Protein AF-A0A836C0P6-F1 (afdb_monomer)

Nearest PDB structures (foldseek):
  1z2v-assembly2_B  TM=7.573E-01  e=1.087E-04  Homo sapiens
  1z4s-assembly1_A  TM=7.573E-01  e=1.344E-04  Homo sapiens
  3zx7-assembly1_A  TM=6.986E-01  e=6.629E-04  Eisenia fetida
  5ec5-assembly2_L  TM=7.002E-01  e=9.619E-04  Eisenia fetida
  5ec5-assembly1_B  TM=6.503E-01  e=1.128E-03  Eisenia fetida

Radius of gyration: 16.25 Å; Cα contacts (8 Å, |Δi|>4): 347; chains: 1; bounding box: 52×32×38 Å

Secondary structure (DSSP, 8-state):
---EEEEETTSPEEEEESS--PPP---TT--------SSEEEEETT--TTS-EEEEEEEEE-TTS-EEEEEEEEETTSPEEEE-TTS-EEEESS--STT-BEEEEEES--TTTS-EEEEEE-TTS-EEEE-TTS-EEEESS--GGG-EEEEES-----

InterPro domains:
  IPR008999 Actin-crosslinking [SSF50405] (47-148)

Mean predicted aligned error: 9.13 Å

Solvent-accessible surface area (backbone atoms only — not comparable to full-atom values): 9026 Å² total; per-residue (Å²): 117,71,45,31,42,42,30,35,74,86,69,24,26,53,34,73,33,67,57,83,80,63,77,80,77,87,59,97,75,85,77,86,86,78,82,84,59,69,36,34,62,40,49,35,80,82,62,57,61,80,53,32,29,38,67,48,79,42,87,44,65,48,100,84,67,46,82,41,68,32,34,29,46,25,36,80,87,67,26,23,44,25,57,44,96,87,35,45,58,39,57,33,80,66,83,58,66,47,20,32,23,40,77,41,78,76,48,72,62,44,94,87,68,82,22,37,33,29,32,46,29,44,72,83,70,26,24,50,23,50,43,99,84,40,47,55,32,57,30,83,60,87,46,70,48,22,33,24,38,42,32,70,65,58,75,70,76,130

Organism: NCBI:txid47281

Structure (mmCIF, N/CA/C/O backbone):
data_AF-A0A836C0P6-F1
#
_entry.id   AF-A0A836C0P6-F1
#
loop_
_atom_site.group_PDB
_atom_site.id
_atom_site.type_symbol
_atom_site.label_atom_id
_atom_site.label_alt_id
_atom_site.label_comp_id
_atom_site.label_asym_id
_atom_site.label_entity_id
_atom_site.label_seq_id
_atom_site.pdbx_PDB_ins_code
_atom_site.Cartn_x
_atom_site.Cartn_y
_atom_site.Cartn_z
_atom_site.occupancy
_atom_site.B_iso_or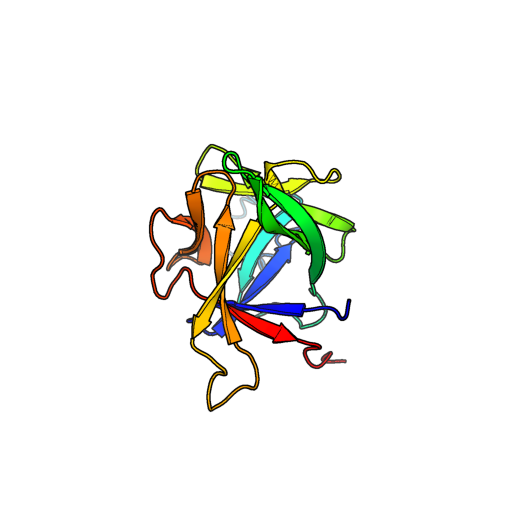_equiv
_atom_site.auth_seq_id
_atom_site.auth_comp_id
_atom_site.auth_asym_id
_atom_site.auth_atom_id
_atom_site.pdbx_PDB_model_num
ATOM 1 N N . MET A 1 1 ? -3.123 -16.160 1.733 1.00 64.25 1 MET A N 1
ATOM 2 C CA . MET A 1 1 ? -3.687 -15.526 0.525 1.00 64.25 1 MET A CA 1
ATOM 3 C C . MET A 1 1 ? -2.732 -15.722 -0.633 1.00 64.25 1 MET A C 1
ATOM 5 O O . MET A 1 1 ? -1.543 -15.877 -0.353 1.00 64.25 1 MET A O 1
ATOM 9 N N . PRO A 1 2 ? -3.222 -15.769 -1.884 1.00 78.69 2 PRO A N 1
ATOM 10 C CA . PRO A 1 2 ? -2.342 -15.733 -3.043 1.00 78.69 2 PRO A CA 1
ATOM 11 C C . PRO A 1 2 ? -1.513 -14.438 -3.030 1.00 78.69 2 PRO A C 1
ATOM 13 O O . PRO A 1 2 ? -1.942 -13.435 -2.449 1.00 78.69 2 PRO A O 1
ATOM 16 N N . PRO A 1 3 ? -0.303 -14.465 -3.603 1.00 85.75 3 PRO A N 1
ATOM 17 C CA . PRO A 1 3 ? 0.481 -13.259 -3.778 1.00 85.75 3 PRO A CA 1
ATOM 18 C C . PRO A 1 3 ? -0.208 -12.292 -4.752 1.00 85.75 3 PRO A C 1
ATOM 20 O O . PRO A 1 3 ? -0.926 -12.710 -5.659 1.00 85.75 3 PRO A O 1
ATOM 23 N N . VAL A 1 4 ? 0.041 -10.998 -4.571 1.00 88.62 4 VAL A N 1
ATOM 24 C CA . VAL A 1 4 ? -0.531 -9.920 -5.384 1.00 88.62 4 VAL A CA 1
ATOM 25 C C . VAL A 1 4 ? 0.552 -8.975 -5.890 1.00 88.62 4 VAL A C 1
ATOM 27 O O . VAL A 1 4 ? 1.622 -8.846 -5.283 1.00 88.62 4 VAL A O 1
ATOM 30 N N . ALA A 1 5 ? 0.250 -8.264 -6.972 1.00 88.62 5 ALA A N 1
ATOM 31 C CA . ALA A 1 5 ? 1.042 -7.136 -7.446 1.00 88.62 5 ALA A CA 1
ATOM 32 C C . ALA A 1 5 ? 0.187 -5.868 -7.538 1.00 88.62 5 ALA A C 1
ATOM 34 O O . ALA A 1 5 ? -1.015 -5.922 -7.785 1.00 88.62 5 ALA A O 1
ATOM 35 N N . PHE A 1 6 ? 0.835 -4.716 -7.364 1.00 89.38 6 PHE A N 1
ATOM 36 C CA . PHE A 1 6 ? 0.214 -3.407 -7.545 1.00 89.38 6 PHE A CA 1
ATOM 37 C C . PHE A 1 6 ? 0.834 -2.718 -8.754 1.00 89.38 6 PHE A C 1
ATOM 39 O O . PHE A 1 6 ? 2.040 -2.449 -8.766 1.00 89.38 6 PHE A O 1
ATOM 46 N N . GLN A 1 7 ? 0.014 -2.398 -9.748 1.00 87.88 7 GLN A N 1
ATOM 47 C CA . GLN A 1 7 ? 0.432 -1.669 -10.942 1.00 87.88 7 GLN A CA 1
ATOM 48 C C . GLN A 1 7 ? -0.158 -0.260 -10.924 1.00 87.88 7 GLN A C 1
ATOM 50 O O . GLN A 1 7 ? -1.366 -0.085 -10.838 1.00 87.88 7 GLN A O 1
ATOM 55 N N . GLY A 1 8 ? 0.688 0.766 -10.983 1.00 85.00 8 GLY A N 1
ATOM 56 C CA . GLY A 1 8 ? 0.238 2.151 -11.095 1.00 85.00 8 GLY A CA 1
ATOM 57 C C . GLY A 1 8 ? -0.264 2.486 -12.503 1.00 85.00 8 GLY A C 1
ATOM 58 O O . GLY A 1 8 ? 0.068 1.813 -13.476 1.00 85.00 8 GLY A O 1
ATOM 59 N N . HIS A 1 9 ? -0.992 3.599 -12.630 1.00 76.75 9 HIS A N 1
ATOM 60 C CA . HIS A 1 9 ? -1.537 4.105 -13.904 1.00 76.75 9 HIS A CA 1
ATOM 61 C C . HIS A 1 9 ? -0.500 4.250 -15.040 1.00 76.75 9 HIS A C 1
ATOM 63 O O . HIS A 1 9 ? -0.827 4.218 -16.219 1.00 76.75 9 HIS A O 1
ATOM 69 N N . ASN A 1 10 ? 0.773 4.460 -14.717 1.00 73.19 10 ASN A N 1
ATOM 70 C CA . ASN A 1 10 ? 1.860 4.577 -15.697 1.00 73.19 10 ASN A CA 1
ATOM 71 C C . ASN A 1 10 ? 2.411 3.219 -16.175 1.00 73.19 10 ASN A C 1
ATOM 73 O O . ASN A 1 10 ? 3.442 3.188 -16.841 1.00 73.19 10 ASN A O 1
ATOM 77 N N . GLY A 1 11 ? 1.768 2.113 -15.797 1.00 78.50 11 GLY A N 1
ATOM 78 C CA . GLY A 1 11 ? 2.209 0.755 -16.090 1.00 78.50 11 GLY A CA 1
ATOM 79 C C . GLY A 1 11 ? 3.362 0.265 -15.209 1.00 78.50 11 GLY A C 1
ATOM 80 O O . GLY A 1 11 ? 3.754 -0.894 -15.323 1.00 78.50 11 GLY A O 1
ATOM 81 N N . PHE A 1 12 ? 3.901 1.106 -14.318 1.00 81.12 12 PHE A N 1
ATOM 82 C CA . PHE A 1 12 ? 4.976 0.712 -13.411 1.00 81.12 12 PHE A CA 1
ATOM 83 C C . PHE A 1 12 ? 4.430 -0.029 -12.201 1.00 81.12 12 PHE A C 1
ATOM 85 O O . PHE A 1 12 ? 3.375 0.307 -11.664 1.00 81.12 12 PHE A O 1
ATOM 92 N N . LYS A 1 13 ? 5.186 -1.025 -11.748 1.00 84.81 13 LYS A N 1
ATOM 93 C CA . LYS A 1 13 ? 4.796 -1.890 -10.637 1.00 84.81 13 LYS A CA 1
ATOM 94 C C . LYS A 1 13 ? 5.476 -1.433 -9.356 1.00 84.81 13 LYS A C 1
ATOM 96 O O . LYS A 1 13 ? 6.606 -0.936 -9.400 1.00 84.81 13 LYS A O 1
ATOM 101 N N . LEU A 1 14 ? 4.777 -1.585 -8.234 1.00 87.12 14 LEU A N 1
ATOM 102 C CA . LEU A 1 14 ? 5.360 -1.371 -6.913 1.00 87.12 14 LEU A CA 1
ATOM 103 C C . LEU A 1 14 ? 6.322 -2.510 -6.569 1.00 87.12 14 LEU A C 1
ATOM 105 O O . LEU A 1 14 ? 6.035 -3.669 -6.851 1.00 87.12 14 LEU A O 1
ATOM 109 N N . SER A 1 15 ? 7.437 -2.172 -5.929 1.00 83.31 15 SER A N 1
ATOM 110 C CA . SER A 1 15 ? 8.469 -3.120 -5.508 1.00 83.31 15 SER A CA 1
ATOM 111 C C . SER A 1 15 ? 9.078 -2.725 -4.171 1.00 83.31 15 SER A C 1
ATOM 113 O O . SER A 1 15 ? 9.284 -1.543 -3.889 1.00 83.31 15 SER A O 1
ATOM 115 N N . ALA A 1 16 ? 9.380 -3.737 -3.362 1.00 79.50 16 ALA A N 1
ATOM 116 C CA . ALA A 1 16 ? 10.150 -3.608 -2.138 1.00 79.50 16 ALA A CA 1
ATOM 117 C C . ALA A 1 16 ? 11.638 -3.824 -2.436 1.00 79.50 16 ALA A C 1
ATOM 119 O O . ALA A 1 16 ? 12.148 -4.933 -2.280 1.00 79.50 16 ALA A O 1
ATOM 120 N N . ALA A 1 17 ? 12.347 -2.768 -2.830 1.00 69.38 17 ALA A N 1
ATOM 121 C CA . ALA A 1 17 ? 13.760 -2.888 -3.154 1.00 69.38 17 ALA A CA 1
ATOM 122 C C . ALA A 1 17 ? 14.589 -3.161 -1.890 1.00 69.38 17 ALA A C 1
ATOM 124 O O . ALA A 1 17 ? 14.6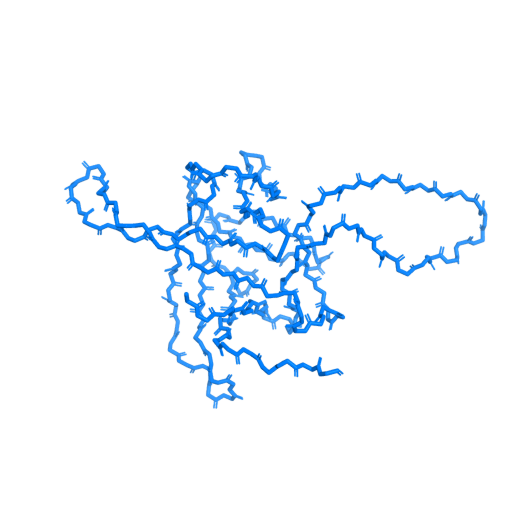03 -2.370 -0.937 1.00 69.38 17 ALA A O 1
ATOM 125 N N . THR A 1 18 ? 15.301 -4.287 -1.887 1.00 56.53 18 THR A N 1
ATOM 126 C CA . THR A 1 18 ? 16.257 -4.653 -0.832 1.00 56.53 18 THR A CA 1
ATOM 127 C C . THR A 1 18 ? 17.544 -3.842 -0.933 1.00 56.53 18 THR A C 1
ATOM 129 O O . THR A 1 18 ? 18.098 -3.467 0.095 1.00 56.53 18 THR A O 1
ATOM 132 N N . GLU A 1 19 ? 17.931 -3.468 -2.151 1.00 49.66 19 GLU A N 1
ATOM 133 C CA . GLU A 1 19 ? 18.984 -2.521 -2.506 1.00 49.66 19 GLU A CA 1
ATOM 134 C C . GLU A 1 19 ? 18.583 -1.877 -3.838 1.00 49.66 19 GLU A C 1
ATOM 136 O O . GLU A 1 19 ? 18.034 -2.538 -4.718 1.00 49.66 19 GLU A O 1
ATOM 141 N N . LEU A 1 20 ? 18.813 -0.573 -3.997 1.00 44.12 20 LEU A N 1
ATOM 142 C CA . LEU A 1 20 ? 18.711 0.054 -5.309 1.00 44.12 20 LEU A CA 1
ATOM 143 C C . LEU A 1 20 ? 19.846 -0.507 -6.179 1.00 44.12 20 LEU A C 1
ATOM 145 O O . LEU A 1 20 ? 20.935 0.063 -6.212 1.00 44.12 20 LEU A O 1
ATOM 149 N N . GLU A 1 21 ? 19.584 -1.571 -6.938 1.00 41.31 21 GLU A N 1
ATOM 150 C CA . GLU A 1 21 ? 20.293 -1.795 -8.197 1.00 41.31 21 GLU A CA 1
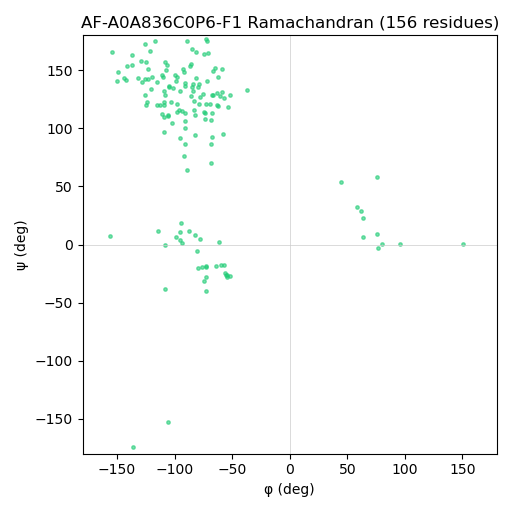ATOM 151 C C . GLU A 1 21 ? 19.838 -0.702 -9.174 1.00 41.31 21 GLU A C 1
ATOM 153 O O . GLU A 1 21 ? 19.096 -0.928 -10.128 1.00 41.31 21 GLU A O 1
ATOM 158 N N . VAL A 1 22 ? 20.244 0.548 -8.918 1.00 43.16 22 VAL A N 1
ATOM 159 C CA . VAL A 1 22 ? 20.300 1.512 -10.014 1.00 43.16 22 VAL A CA 1
ATOM 160 C C . VAL A 1 22 ? 21.341 0.932 -10.963 1.00 43.16 22 VAL A C 1
ATOM 162 O O . VAL A 1 22 ? 22.489 0.781 -10.529 1.00 43.16 22 VAL A O 1
ATOM 165 N N . PRO A 1 23 ? 21.015 0.616 -12.230 1.00 39.47 23 PRO A N 1
ATOM 166 C CA . PRO A 1 23 ? 22.062 0.338 -13.198 1.00 39.47 23 PRO A CA 1
ATOM 167 C C . PRO A 1 23 ? 23.043 1.514 -13.137 1.00 39.47 23 PRO A C 1
ATOM 169 O O . PRO A 1 23 ? 22.595 2.670 -13.141 1.00 39.47 23 PRO A O 1
ATOM 172 N N . PRO A 1 24 ? 24.355 1.264 -12.983 1.00 39.31 24 PRO A N 1
ATOM 173 C CA . PRO A 1 24 ? 25.312 2.327 -12.741 1.00 39.31 24 PRO A CA 1
ATOM 174 C C . PRO A 1 24 ? 25.164 3.379 -13.837 1.00 39.31 24 PRO A C 1
ATOM 176 O O . PRO A 1 24 ? 25.361 3.102 -15.020 1.00 39.31 24 PRO A O 1
ATOM 179 N N . ARG A 1 25 ? 24.802 4.610 -13.457 1.00 44.47 25 ARG A N 1
ATOM 180 C CA . ARG A 1 25 ? 24.969 5.740 -14.368 1.00 44.47 25 ARG A CA 1
ATOM 181 C C . ARG A 1 25 ? 26.469 5.942 -14.510 1.00 44.47 25 ARG A C 1
ATOM 183 O O . ARG A 1 25 ? 27.111 6.428 -13.581 1.00 44.47 25 ARG A O 1
ATOM 190 N N . ILE A 1 26 ? 27.018 5.571 -15.664 1.00 42.31 26 ILE A N 1
ATOM 191 C CA . ILE A 1 26 ? 28.378 5.944 -16.049 1.00 42.31 26 ILE A CA 1
ATOM 192 C C . ILE A 1 26 ? 28.370 7.460 -16.281 1.00 42.31 26 ILE A C 1
ATOM 194 O O . ILE A 1 26 ? 28.114 7.948 -17.377 1.00 42.31 26 ILE A O 1
ATOM 198 N N . GLY A 1 27 ? 28.563 8.220 -15.207 1.00 41.75 27 GLY A N 1
ATOM 199 C CA . GLY A 1 27 ? 28.911 9.630 -15.279 1.00 41.75 27 GLY A CA 1
ATOM 200 C C . GLY A 1 27 ? 30.419 9.761 -15.462 1.00 41.75 27 GLY A C 1
ATOM 201 O O . GLY A 1 27 ? 31.188 9.143 -14.724 1.00 41.75 27 GLY A O 1
ATOM 202 N N . ASN A 1 28 ? 30.841 10.581 -16.424 1.00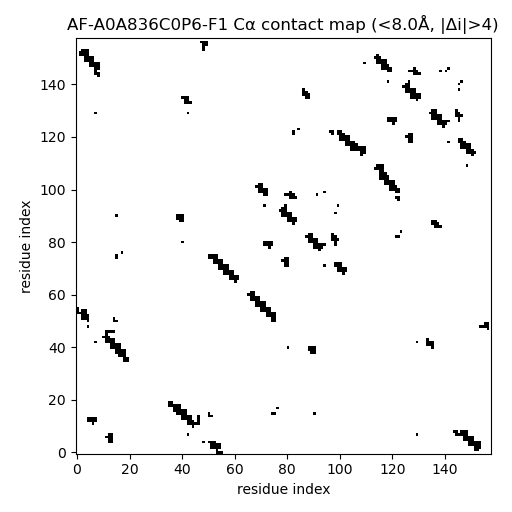 44.91 28 ASN A N 1
ATOM 203 C CA . ASN A 1 28 ? 32.233 11.002 -16.583 1.00 44.91 28 ASN A CA 1
ATOM 204 C C . ASN A 1 28 ? 32.703 11.702 -15.294 1.00 44.91 28 ASN A C 1
ATOM 206 O O . ASN A 1 28 ? 32.436 12.888 -15.120 1.00 44.91 28 ASN A O 1
ATOM 210 N N . GLY A 1 29 ? 33.357 10.988 -14.371 1.00 45.59 29 GLY A N 1
ATOM 211 C CA . GLY A 1 29 ? 33.934 11.620 -13.175 1.00 45.59 29 GLY A CA 1
ATOM 212 C C . GLY A 1 29 ? 34.049 10.792 -11.893 1.00 45.59 29 GLY A C 1
ATOM 213 O O . GLY A 1 29 ? 34.539 11.327 -10.906 1.00 45.59 29 GLY A O 1
ATOM 214 N N . GLY A 1 30 ? 33.644 9.518 -11.865 1.00 41.06 30 GLY A N 1
ATOM 215 C CA . GLY A 1 30 ? 34.117 8.578 -10.835 1.00 41.06 30 GLY A CA 1
ATOM 216 C C . GLY A 1 30 ? 33.782 8.899 -9.368 1.00 41.06 30 GLY A C 1
ATOM 217 O O . GLY A 1 30 ? 34.532 8.482 -8.491 1.00 41.06 30 GLY A O 1
ATOM 218 N N . GLN A 1 31 ? 32.681 9.595 -9.062 1.00 33.09 31 GLN A N 1
ATOM 219 C CA . GLN A 1 31 ? 32.193 9.706 -7.680 1.00 33.09 31 GLN A CA 1
ATOM 220 C C . GLN A 1 31 ? 30.901 8.913 -7.483 1.00 33.09 31 GLN A C 1
ATOM 222 O O . GLN A 1 31 ? 29.831 9.263 -7.978 1.00 33.09 31 GLN A O 1
ATOM 227 N N . GLN A 1 32 ? 31.040 7.820 -6.738 1.00 41.28 32 GLN A N 1
ATOM 228 C CA . GLN A 1 32 ? 29.982 6.915 -6.319 1.00 41.28 32 GLN A CA 1
ATOM 229 C C . GLN A 1 32 ? 29.294 7.501 -5.073 1.00 41.28 32 GLN A C 1
ATOM 231 O O . GLN A 1 32 ? 29.756 7.322 -3.951 1.00 41.28 32 GLN A O 1
ATOM 236 N N . LEU A 1 33 ? 28.197 8.240 -5.252 1.00 35.47 33 LEU A N 1
ATOM 237 C CA . LEU A 1 33 ? 27.352 8.694 -4.139 1.00 35.47 33 LEU A CA 1
ATOM 238 C C . LEU A 1 33 ? 26.241 7.667 -3.894 1.00 35.47 33 LEU A C 1
ATOM 240 O O . LEU A 1 33 ? 25.095 7.856 -4.293 1.00 35.47 33 LEU A O 1
ATOM 244 N N . GLY A 1 34 ? 26.598 6.547 -3.266 1.00 32.72 34 GLY A N 1
ATOM 245 C CA . GLY A 1 34 ? 25.643 5.535 -2.822 1.00 32.72 34 GLY A CA 1
ATOM 246 C C . GLY A 1 34 ? 25.184 5.816 -1.395 1.00 32.72 34 GLY A C 1
ATOM 247 O O . GLY A 1 34 ? 25.890 5.483 -0.449 1.00 32.72 34 GLY A O 1
ATOM 248 N N . ARG A 1 35 ? 24.001 6.414 -1.215 1.00 33.47 35 ARG A N 1
ATOM 249 C CA . ARG A 1 35 ? 23.246 6.238 0.035 1.00 33.47 35 ARG A CA 1
ATOM 250 C C . ARG A 1 35 ? 22.313 5.049 -0.153 1.00 33.47 35 ARG A C 1
ATOM 252 O O . ARG A 1 35 ? 21.330 5.137 -0.883 1.00 33.47 35 ARG A O 1
ATOM 259 N N . THR A 1 36 ? 22.656 3.936 0.479 1.00 32.62 36 THR A N 1
ATOM 260 C CA . THR A 1 36 ? 21.851 2.717 0.548 1.00 32.62 36 THR A CA 1
ATOM 261 C C . THR A 1 36 ? 20.677 2.951 1.496 1.00 32.62 36 THR A C 1
ATOM 263 O O . THR A 1 36 ? 20.853 3.034 2.708 1.00 32.62 36 THR A O 1
ATOM 266 N N . HIS A 1 37 ? 19.468 3.068 0.951 1.00 37.62 37 HIS A N 1
ATOM 267 C CA . HIS A 1 37 ? 18.237 2.942 1.728 1.00 37.62 37 HIS A CA 1
ATOM 268 C C . HIS A 1 37 ? 17.752 1.496 1.589 1.00 37.62 37 HIS A C 1
ATOM 270 O O . HIS A 1 37 ? 17.063 1.159 0.626 1.00 37.62 37 HIS A O 1
ATOM 276 N N . GLN A 1 38 ? 18.167 0.620 2.508 1.00 43.31 38 GLN A N 1
ATOM 277 C CA . GLN A 1 38 ? 17.614 -0.734 2.585 1.00 43.31 38 GLN A CA 1
ATOM 278 C C . GLN A 1 38 ? 16.106 -0.653 2.854 1.00 43.31 38 GLN A C 1
ATOM 280 O O . GLN A 1 38 ? 15.690 -0.007 3.814 1.00 43.31 38 GLN A O 1
ATOM 285 N N . GLY A 1 39 ? 15.297 -1.326 2.030 1.00 56.00 39 GLY A N 1
ATOM 286 C CA . GLY A 1 39 ? 13.845 -1.388 2.209 1.00 56.00 39 GLY A CA 1
ATOM 287 C C . GLY A 1 39 ? 13.133 -0.106 1.785 1.00 56.00 39 GLY A C 1
ATOM 288 O O . GLY A 1 39 ? 12.430 0.503 2.588 1.00 56.00 39 GLY A O 1
ATOM 289 N N . THR A 1 40 ? 13.298 0.291 0.522 1.00 69.00 40 THR A N 1
ATOM 290 C CA . THR A 1 40 ? 12.536 1.406 -0.063 1.00 69.00 40 THR A CA 1
ATOM 291 C C . THR A 1 40 ? 11.459 0.861 -0.989 1.00 69.00 40 THR A C 1
ATOM 293 O O . THR A 1 40 ? 11.725 -0.033 -1.791 1.00 69.00 40 THR A O 1
ATOM 296 N N . LEU A 1 41 ? 10.246 1.409 -0.905 1.00 79.94 41 LEU A N 1
ATOM 297 C CA . LEU A 1 41 ? 9.213 1.125 -1.893 1.00 79.94 41 LEU A CA 1
ATOM 298 C C . LEU A 1 41 ? 9.495 1.945 -3.164 1.00 79.94 41 LEU A C 1
ATOM 300 O O . LEU A 1 41 ? 9.654 3.166 -3.100 1.00 79.94 41 LEU A O 1
ATOM 304 N N . LEU A 1 42 ? 9.551 1.285 -4.318 1.00 79.25 42 LEU A N 1
ATOM 305 C CA . LEU A 1 42 ? 9.827 1.903 -5.616 1.00 79.25 42 LEU A CA 1
ATOM 306 C C . LEU A 1 42 ? 8.719 1.587 -6.620 1.00 79.25 42 LEU A C 1
ATOM 308 O O . LEU A 1 42 ? 8.023 0.585 -6.486 1.00 79.25 42 LEU A O 1
ATOM 312 N N . ALA A 1 43 ? 8.583 2.434 -7.641 1.00 78.62 43 ALA A N 1
ATOM 313 C CA . ALA A 1 43 ? 7.762 2.163 -8.816 1.00 78.62 43 ALA A CA 1
ATOM 314 C C . ALA A 1 43 ? 8.666 2.073 -10.052 1.00 78.62 43 ALA A C 1
ATOM 316 O O . ALA A 1 43 ? 9.366 3.036 -10.369 1.00 78.62 43 ALA A O 1
ATOM 317 N N . SER A 1 44 ? 8.681 0.935 -10.748 1.00 69.94 44 SER A N 1
ATOM 318 C CA . SER A 1 44 ? 9.566 0.732 -11.905 1.00 69.94 44 SER A CA 1
ATOM 319 C C . SER A 1 44 ? 8.949 -0.205 -12.957 1.00 69.94 44 SER A C 1
ATOM 321 O O . SER A 1 44 ? 8.181 -1.102 -12.599 1.00 69.94 44 SER A O 1
ATOM 323 N N . PRO A 1 45 ? 9.257 -0.016 -14.258 1.00 66.25 45 PRO A N 1
ATOM 324 C CA . PRO A 1 45 ? 8.842 -0.948 -15.314 1.00 66.25 45 PRO A CA 1
ATOM 325 C C . PRO A 1 45 ? 9.617 -2.267 -15.286 1.00 66.25 45 PRO A C 1
ATOM 327 O O . PRO A 1 45 ? 9.174 -3.242 -15.877 1.00 66.25 45 PRO A O 1
ATOM 330 N N . TRP A 1 46 ? 10.774 -2.292 -14.623 1.00 61.53 46 TRP A N 1
ATOM 331 C CA . TRP A 1 46 ? 11.713 -3.419 -14.629 1.00 61.53 46 TRP A CA 1
ATOM 332 C C . TRP A 1 46 ? 11.507 -4.384 -13.458 1.00 61.53 46 TRP A C 1
ATOM 334 O O . TRP A 1 46 ? 12.259 -5.342 -13.303 1.00 61.53 46 TRP A O 1
ATOM 344 N N . VAL A 1 47 ? 10.516 -4.107 -12.609 1.00 59.72 47 VAL A N 1
ATOM 345 C CA . VAL A 1 47 ? 10.145 -4.961 -11.481 1.00 59.72 47 VAL A CA 1
ATOM 346 C C . VAL A 1 47 ? 9.567 -6.257 -12.035 1.00 59.72 47 VAL A C 1
ATOM 348 O O . VAL A 1 47 ? 8.505 -6.260 -12.669 1.00 59.72 47 VAL A O 1
ATOM 351 N N . LYS A 1 48 ? 10.288 -7.355 -11.804 1.00 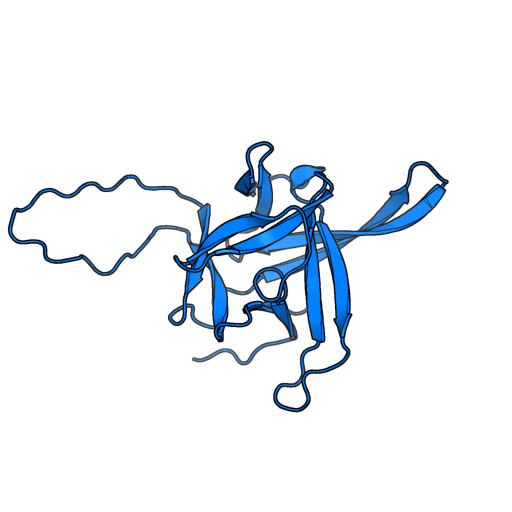59.59 48 LYS A N 1
ATOM 352 C CA . LYS A 1 48 ? 9.836 -8.701 -12.154 1.00 59.59 48 LYS A CA 1
ATOM 353 C C . LYS A 1 48 ? 8.636 -9.080 -11.290 1.00 59.59 48 LYS A C 1
ATOM 355 O O . LYS A 1 48 ? 8.564 -8.710 -10.118 1.00 59.59 48 LYS A O 1
ATOM 360 N N . PHE A 1 49 ? 7.742 -9.906 -11.831 1.00 53.44 49 PHE A N 1
ATOM 361 C CA . PHE A 1 49 ? 6.625 -10.502 -11.084 1.00 53.44 49 PHE A CA 1
ATOM 362 C C . PHE A 1 49 ? 7.064 -11.410 -9.921 1.00 53.44 49 PHE A C 1
ATOM 364 O O . PHE A 1 49 ? 6.229 -11.977 -9.236 1.00 53.44 49 PHE A O 1
ATOM 371 N N . THR A 1 50 ? 8.362 -11.545 -9.655 1.00 51.22 50 THR A N 1
ATOM 372 C CA . THR A 1 50 ? 8.885 -12.185 -8.446 1.00 51.22 50 THR A CA 1
ATOM 373 C C . THR A 1 50 ? 8.774 -11.294 -7.202 1.00 51.22 50 THR A C 1
ATOM 375 O O . THR A 1 50 ? 8.816 -11.807 -6.087 1.00 51.22 50 THR A O 1
ATOM 378 N N . GLU A 1 51 ? 8.611 -9.974 -7.351 1.00 63.69 51 GLU A N 1
ATOM 379 C CA . GLU A 1 51 ? 8.463 -9.037 -6.227 1.00 63.69 51 GLU A CA 1
ATOM 380 C C . GLU A 1 51 ? 6.995 -8.874 -5.827 1.00 63.69 51 GLU A C 1
ATOM 382 O O . GLU A 1 51 ? 6.391 -7.810 -5.950 1.00 63.69 51 GLU A O 1
ATOM 387 N N . LEU A 1 52 ? 6.416 -9.977 -5.366 1.00 82.38 52 LEU A N 1
ATOM 388 C CA . LEU A 1 52 ? 5.024 -10.031 -4.953 1.00 82.38 52 LEU A CA 1
ATOM 389 C C . LEU A 1 52 ? 4.846 -9.600 -3.503 1.00 82.38 52 LEU A C 1
ATOM 391 O O . LEU A 1 52 ? 5.743 -9.734 -2.663 1.00 82.38 52 LEU A O 1
ATOM 395 N N . PHE A 1 53 ? 3.638 -9.131 -3.217 1.00 90.19 53 PHE A N 1
ATOM 396 C CA . PHE A 1 53 ? 3.187 -8.838 -1.871 1.00 90.19 53 PHE A CA 1
ATOM 397 C C . PHE A 1 53 ? 2.191 -9.891 -1.403 1.00 90.19 53 PHE A C 1
ATOM 399 O O . PHE A 1 53 ? 1.489 -10.508 -2.202 1.00 90.19 53 PHE A O 1
ATOM 406 N N . THR A 1 54 ? 2.089 -10.072 -0.094 1.00 92.62 54 THR A N 1
ATOM 407 C CA . THR A 1 54 ? 0.966 -10.771 0.529 1.00 92.62 54 THR A CA 1
ATOM 408 C C . THR A 1 54 ? 0.116 -9.775 1.301 1.00 92.62 54 THR A C 1
ATOM 410 O O . THR A 1 54 ? 0.641 -8.830 1.895 1.00 92.62 54 THR A O 1
ATOM 413 N N . LEU A 1 55 ? -1.198 -9.990 1.288 1.00 94.38 55 LEU A N 1
ATOM 414 C CA . LEU A 1 55 ? -2.159 -9.181 2.029 1.00 94.38 55 LEU A CA 1
ATOM 415 C C . LEU A 1 55 ? -2.608 -9.939 3.276 1.00 94.38 55 LEU A C 1
ATOM 417 O O . LEU A 1 55 ? -3.134 -11.048 3.175 1.00 94.38 55 LEU A O 1
ATOM 421 N N . ASP A 1 56 ? -2.403 -9.325 4.437 1.00 94.44 56 ASP A N 1
ATOM 422 C CA . ASP A 1 56 ? -2.893 -9.826 5.719 1.00 94.44 56 ASP A CA 1
ATOM 423 C C . ASP A 1 56 ? -4.028 -8.916 6.201 1.00 94.44 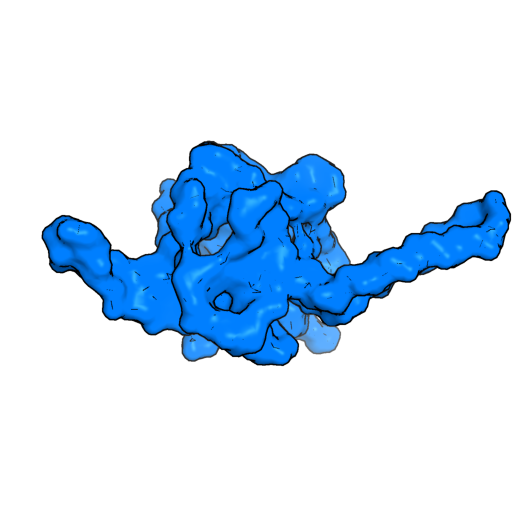56 ASP A C 1
ATOM 425 O O . ASP A 1 56 ? -3.830 -7.714 6.394 1.00 94.44 56 ASP A O 1
ATOM 429 N N . HIS A 1 57 ? -5.230 -9.466 6.385 1.00 94.44 57 HIS A N 1
ATOM 430 C CA . HIS A 1 57 ? -6.406 -8.686 6.778 1.00 94.44 57 HIS A CA 1
ATOM 431 C C . HIS A 1 57 ? -6.695 -8.770 8.274 1.00 94.44 57 HIS A C 1
ATOM 433 O O . HIS A 1 57 ? -6.655 -9.834 8.891 1.00 94.44 57 HIS A O 1
ATOM 439 N N . TYR A 1 58 ? -7.088 -7.631 8.831 1.00 93.44 58 TYR A N 1
ATOM 440 C CA . TYR A 1 58 ? -7.433 -7.439 10.227 1.00 93.44 58 TYR A CA 1
ATOM 441 C C . TYR A 1 58 ? -8.832 -6.841 10.309 1.00 93.44 58 TYR A C 1
ATOM 443 O O . TYR A 1 58 ? -9.088 -5.742 9.813 1.00 93.44 58 TYR A O 1
ATOM 451 N N . ASN A 1 59 ? -9.736 -7.565 10.963 1.00 93.31 59 ASN A N 1
ATOM 452 C CA . ASN A 1 59 ? -11.053 -7.049 11.305 1.00 93.31 59 ASN A CA 1
ATOM 453 C C . ASN A 1 59 ? -10.937 -6.223 12.584 1.00 93.31 59 ASN A C 1
ATOM 455 O O . ASN A 1 59 ? -10.690 -6.761 13.663 1.00 93.31 59 ASN A O 1
ATOM 459 N N . GLU A 1 60 ? -11.117 -4.916 12.460 1.00 90.94 60 GLU A N 1
ATOM 460 C CA . GLU A 1 60 ? -11.032 -3.971 13.568 1.00 90.94 60 GLU A CA 1
ATOM 461 C C . GLU A 1 60 ? -12.347 -3.208 13.724 1.00 90.94 60 GLU A C 1
ATOM 463 O O . GLU A 1 60 ? -13.210 -3.227 12.846 1.00 90.94 60 GLU A O 1
ATOM 468 N N . LYS A 1 61 ? -12.515 -2.520 14.856 1.00 89.56 61 LYS A N 1
ATOM 469 C CA . LYS A 1 61 ? -13.632 -1.596 15.063 1.00 89.56 61 LYS A CA 1
ATOM 470 C C . LYS A 1 61 ? -13.126 -0.167 15.057 1.00 89.56 61 LYS A C 1
ATOM 472 O O . LYS A 1 61 ? -12.160 0.156 15.744 1.00 89.56 61 LYS A O 1
ATOM 477 N N . ASP A 1 62 ? -13.795 0.699 14.307 1.00 84.75 62 ASP A N 1
ATOM 478 C CA . ASP A 1 62 ? -13.522 2.129 14.367 1.00 84.75 62 ASP A CA 1
ATOM 479 C C . ASP A 1 62 ? -14.042 2.754 15.676 1.00 84.75 62 ASP A C 1
ATOM 481 O O . ASP A 1 62 ? -14.710 2.114 16.492 1.00 84.75 62 ASP A O 1
ATOM 485 N N . LYS A 1 63 ? -13.784 4.054 15.869 1.00 83.44 63 LYS A N 1
ATOM 486 C CA . LYS A 1 63 ? -14.243 4.807 17.054 1.00 83.44 63 LYS A CA 1
ATOM 487 C C . LYS A 1 63 ? -15.770 4.829 17.230 1.00 83.44 63 LYS A C 1
ATOM 489 O O . LYS A 1 63 ? -16.246 5.171 18.305 1.00 83.44 63 LYS A O 1
ATOM 494 N N . LYS A 1 64 ? -16.535 4.510 16.182 1.00 90.44 64 LYS A N 1
ATOM 495 C CA . LYS A 1 64 ? -18.002 4.428 16.185 1.00 90.44 64 LYS A CA 1
ATOM 496 C C . LYS A 1 64 ? -18.496 2.982 16.343 1.00 90.44 64 LYS A C 1
ATOM 498 O O . LYS A 1 64 ? -19.694 2.741 16.234 1.00 90.44 64 LYS A O 1
ATOM 503 N N . GLY A 1 65 ? -17.596 2.024 16.580 1.00 90.06 65 GLY A N 1
ATOM 504 C CA . GLY A 1 65 ? -17.911 0.605 16.724 1.00 90.06 65 GLY A CA 1
ATOM 505 C C . GLY A 1 65 ? -18.212 -0.114 15.406 1.00 90.06 65 GLY A C 1
ATOM 506 O O . GLY A 1 65 ? -18.655 -1.261 15.446 1.00 90.06 65 GLY A O 1
ATOM 507 N N . ARG A 1 66 ? -17.989 0.529 14.252 1.00 88.31 66 ARG A N 1
ATOM 508 C CA . ARG A 1 66 ? -18.208 -0.072 12.931 1.00 88.31 66 ARG A CA 1
ATOM 509 C C . ARG A 1 66 ? -17.043 -0.990 12.600 1.00 88.31 66 ARG A C 1
ATOM 511 O O . ARG A 1 66 ? -15.894 -0.617 12.830 1.00 88.31 66 ARG A O 1
ATOM 518 N N . ASN A 1 67 ? -17.343 -2.153 12.031 1.00 90.38 67 ASN A N 1
ATOM 519 C CA . ASN A 1 67 ? -16.308 -3.046 11.527 1.00 90.38 67 ASN A CA 1
ATOM 520 C C . ASN A 1 67 ? -15.602 -2.385 10.339 1.00 90.38 67 ASN A C 1
ATOM 522 O O . ASN A 1 67 ? -16.255 -1.922 9.403 1.00 90.38 67 ASN A O 1
ATOM 526 N N . ILE A 1 68 ? -14.279 -2.349 10.399 1.00 89.50 68 ILE A N 1
ATOM 527 C CA . ILE A 1 68 ? -13.400 -1.909 9.324 1.00 89.50 68 ILE A CA 1
ATOM 528 C C . ILE A 1 68 ? -12.395 -3.020 9.041 1.00 89.50 68 ILE A C 1
ATOM 530 O O . ILE A 1 68 ? -11.914 -3.684 9.960 1.00 89.50 68 ILE A O 1
ATOM 534 N N . VAL A 1 69 ? -12.074 -3.211 7.766 1.00 92.50 69 VAL A N 1
ATOM 535 C CA . VAL A 1 69 ? -11.009 -4.124 7.351 1.00 92.50 69 VAL A CA 1
ATOM 536 C C . VAL A 1 69 ? -9.750 -3.296 7.147 1.00 92.50 69 VAL A C 1
ATOM 538 O O . VAL A 1 69 ? -9.705 -2.411 6.292 1.00 92.50 69 VAL A O 1
ATOM 541 N N . ARG A 1 70 ? -8.732 -3.566 7.960 1.00 95.31 70 ARG A N 1
ATOM 542 C CA . ARG A 1 70 ? -7.371 -3.066 7.759 1.00 95.31 70 ARG A CA 1
ATOM 543 C C . ARG A 1 70 ? -6.554 -4.148 7.077 1.00 95.31 70 ARG A C 1
ATOM 545 O O . ARG A 1 70 ? -6.725 -5.323 7.370 1.00 95.31 70 ARG A O 1
ATOM 552 N N . THR A 1 71 ? -5.656 -3.758 6.192 1.00 96.56 71 THR A N 1
ATOM 553 C CA . THR A 1 71 ? -4.805 -4.688 5.452 1.00 96.56 71 THR A CA 1
ATOM 554 C C . THR A 1 71 ? -3.356 -4.297 5.648 1.00 96.56 71 THR A C 1
ATOM 556 O O . THR A 1 71 ? -3.006 -3.138 5.432 1.00 96.56 71 THR A O 1
ATOM 559 N N . ALA A 1 72 ? -2.522 -5.249 6.045 1.00 96.44 72 ALA A N 1
ATOM 560 C CA . ALA A 1 72 ? -1.080 -5.103 5.978 1.00 96.44 72 ALA A CA 1
ATOM 561 C C . ALA A 1 72 ? -0.574 -5.640 4.639 1.00 96.44 72 ALA A C 1
ATOM 563 O O . ALA A 1 72 ? -1.020 -6.687 4.169 1.00 96.44 72 ALA A O 1
ATOM 564 N N . ILE A 1 73 ? 0.346 -4.900 4.025 1.00 95.12 73 ILE A N 1
ATOM 565 C CA . ILE A 1 73 ? 0.961 -5.254 2.745 1.00 95.12 73 ILE A CA 1
ATOM 566 C C . ILE A 1 73 ? 2.378 -5.719 3.051 1.00 95.12 73 ILE A C 1
ATOM 568 O O . ILE A 1 73 ? 3.219 -4.921 3.462 1.00 95.12 73 ILE A O 1
ATOM 572 N N . LYS A 1 74 ? 2.644 -7.010 2.888 1.00 92.75 74 LYS A N 1
ATOM 573 C CA . LYS A 1 74 ? 3.913 -7.628 3.270 1.00 92.75 74 LYS A CA 1
ATOM 574 C C . LYS A 1 74 ? 4.727 -7.987 2.038 1.00 92.75 74 LYS A C 1
ATOM 576 O O . LYS A 1 74 ? 4.218 -8.621 1.123 1.00 92.75 74 LYS A O 1
ATOM 581 N N . ALA A 1 75 ? 5.984 -7.566 2.009 1.00 88.62 75 ALA A N 1
ATOM 582 C CA . ALA A 1 75 ? 6.907 -7.852 0.921 1.00 88.62 75 ALA A CA 1
ATOM 583 C C . ALA A 1 75 ? 7.529 -9.253 1.038 1.00 88.62 75 ALA A C 1
ATOM 585 O O . ALA A 1 75 ? 7.526 -9.872 2.105 1.00 88.62 75 ALA A O 1
ATOM 586 N N . HIS A 1 76 ? 8.148 -9.715 -0.052 1.00 82.75 76 HIS A N 1
ATOM 587 C CA . HIS A 1 76 ? 8.865 -10.995 -0.133 1.00 82.75 76 HIS A CA 1
ATOM 588 C C . HIS A 1 76 ? 9.956 -11.174 0.943 1.00 82.75 76 HIS A C 1
ATOM 590 O O . HIS A 1 76 ? 10.243 -12.292 1.360 1.00 82.75 76 HIS A O 1
ATOM 596 N N . ASN A 1 77 ? 10.541 -10.077 1.435 1.00 81.88 77 ASN A N 1
ATOM 597 C CA . ASN A 1 77 ? 11.543 -10.082 2.505 1.00 81.88 77 ASN A CA 1
ATOM 598 C C . ASN A 1 77 ? 10.941 -10.256 3.918 1.00 81.88 77 ASN A C 1
ATOM 600 O O . ASN A 1 77 ? 11.654 -10.146 4.915 1.00 81.88 77 ASN A O 1
ATOM 604 N N . GLY A 1 78 ? 9.628 -10.485 4.014 1.00 87.19 78 GLY A N 1
ATOM 605 C CA . GLY A 1 78 ? 8.910 -10.709 5.264 1.00 87.19 78 GLY A CA 1
ATOM 606 C C . GLY A 1 78 ? 8.570 -9.442 6.052 1.00 87.19 78 GLY A C 1
ATOM 607 O O . GLY A 1 78 ? 7.955 -9.561 7.111 1.00 87.19 78 GLY A O 1
ATOM 608 N N . LYS A 1 79 ? 8.932 -8.251 5.563 1.00 90.38 79 LYS A N 1
ATOM 609 C CA . LYS A 1 79 ? 8.612 -6.969 6.203 1.00 90.38 79 LYS A CA 1
ATOM 610 C C . LYS A 1 79 ? 7.311 -6.382 5.656 1.00 90.38 79 LYS A C 1
ATOM 612 O O . LYS A 1 79 ? 6.962 -6.586 4.494 1.00 90.38 79 LYS A O 1
ATOM 617 N N . HIS A 1 80 ? 6.615 -5.619 6.486 1.00 93.62 80 HIS A N 1
ATOM 618 C CA . HIS A 1 80 ? 5.383 -4.917 6.147 1.00 93.62 80 HIS A CA 1
ATOM 619 C C . HIS A 1 80 ? 5.699 -3.513 5.642 1.00 93.62 80 HIS A C 1
ATOM 621 O O . HIS A 1 80 ? 6.562 -2.832 6.196 1.00 93.62 80 HIS A O 1
ATOM 627 N N . LEU A 1 81 ? 5.001 -3.078 4.599 1.00 94.25 81 LEU A N 1
ATOM 628 C CA . LEU A 1 81 ? 5.009 -1.691 4.156 1.00 94.25 81 LEU A CA 1
ATOM 629 C C . LEU A 1 81 ? 4.529 -0.801 5.305 1.00 94.25 81 LEU A C 1
ATOM 631 O O . LEU A 1 81 ? 3.483 -1.073 5.885 1.00 94.25 81 LEU A O 1
ATOM 635 N N . SER A 1 82 ? 5.265 0.264 5.599 1.00 94.44 82 SER A N 1
ATOM 636 C CA . SER A 1 82 ? 4.952 1.221 6.656 1.00 94.44 82 SER A CA 1
ATOM 637 C C . SER A 1 82 ? 4.793 2.619 6.071 1.00 94.44 82 SER A C 1
ATOM 639 O O . SER A 1 82 ? 5.601 3.046 5.243 1.00 94.44 82 SER A O 1
ATOM 641 N N . ALA A 1 83 ? 3.737 3.327 6.472 1.00 93.81 83 ALA A N 1
ATOM 642 C CA . ALA A 1 83 ? 3.596 4.753 6.207 1.00 93.81 83 ALA A CA 1
ATOM 643 C C . ALA A 1 83 ? 4.301 5.562 7.299 1.00 93.81 83 ALA A C 1
ATOM 645 O O . ALA A 1 83 ? 3.994 5.416 8.480 1.00 93.81 83 ALA A O 1
ATOM 646 N N . GLU A 1 84 ? 5.180 6.478 6.898 1.00 91.12 84 GLU A N 1
ATOM 647 C CA . GLU A 1 84 ? 5.894 7.352 7.830 1.00 91.12 84 GLU A CA 1
ATOM 648 C C . GLU A 1 84 ? 5.139 8.675 8.055 1.00 91.12 84 GLU A C 1
ATOM 650 O O . GLU A 1 84 ? 4.529 9.202 7.119 1.00 91.12 84 GLU A O 1
ATOM 655 N N . PRO A 1 85 ? 5.215 9.301 9.244 1.00 86.38 85 PRO A N 1
ATOM 656 C CA . PRO A 1 85 ? 4.511 10.557 9.540 1.00 86.38 85 PRO A CA 1
ATOM 657 C C . PRO A 1 85 ? 4.803 11.711 8.566 1.00 86.38 85 PRO A C 1
ATOM 659 O O . PRO A 1 85 ? 3.982 12.611 8.401 1.00 86.38 85 PRO A O 1
ATOM 662 N N . TYR A 1 86 ? 5.978 11.704 7.929 1.00 83.81 86 TYR A N 1
ATOM 663 C CA . TYR A 1 86 ? 6.464 12.788 7.068 1.00 83.81 86 TYR A CA 1
ATOM 664 C C . TYR A 1 86 ? 6.186 12.575 5.575 1.00 83.81 86 TYR A C 1
ATOM 666 O O . TYR A 1 86 ? 6.681 13.329 4.740 1.00 83.81 86 TYR A O 1
ATOM 674 N N . GLY A 1 87 ? 5.357 11.586 5.234 1.00 83.38 87 GLY A N 1
ATOM 675 C CA . GLY A 1 87 ? 4.881 11.379 3.867 1.00 83.38 87 GLY A CA 1
ATOM 676 C C . GLY A 1 87 ? 5.671 10.360 3.050 1.00 83.38 87 GLY A C 1
ATOM 677 O O . GLY A 1 87 ? 5.302 10.113 1.901 1.00 83.38 87 GLY A O 1
ATOM 678 N N . ASP A 1 88 ? 6.701 9.756 3.637 1.00 86.12 88 ASP A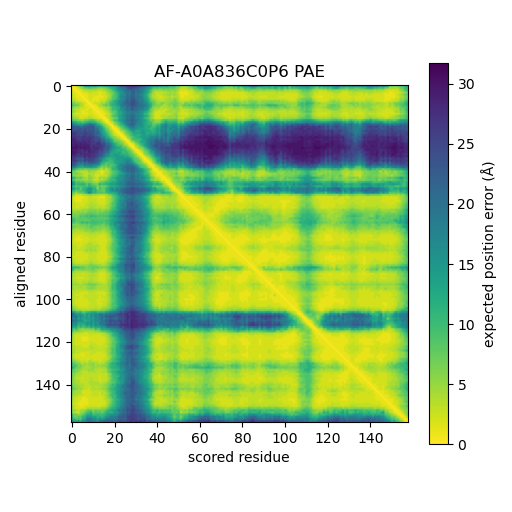 N 1
ATOM 679 C CA . ASP A 1 88 ? 7.480 8.674 3.038 1.00 86.12 88 ASP A CA 1
ATOM 680 C C . ASP A 1 88 ? 6.885 7.293 3.370 1.00 86.12 88 ASP A C 1
ATOM 682 O O . ASP A 1 88 ? 5.902 7.171 4.114 1.00 86.12 88 ASP A O 1
ATOM 686 N N . PHE A 1 89 ? 7.485 6.256 2.783 1.00 89.69 89 PHE A N 1
ATOM 687 C CA . PHE A 1 89 ? 7.176 4.854 3.044 1.00 89.69 89 PHE A CA 1
ATOM 688 C C . PHE A 1 89 ? 8.453 4.056 3.295 1.00 89.69 89 PHE A C 1
ATOM 690 O O . PHE A 1 89 ? 9.471 4.277 2.635 1.00 89.69 89 PHE A O 1
ATOM 697 N N . SER A 1 90 ? 8.374 3.105 4.217 1.00 88.88 90 SER A N 1
ATOM 698 C CA . SER A 1 90 ? 9.474 2.220 4.605 1.00 88.88 90 SER A CA 1
ATOM 699 C C . SER A 1 90 ? 8.984 0.771 4.743 1.00 88.88 90 SER A C 1
ATOM 701 O O . SER A 1 90 ? 7.835 0.463 4.417 1.00 88.88 90 SER A O 1
ATOM 703 N N . PHE A 1 91 ? 9.851 -0.132 5.206 1.00 89.19 91 PHE A N 1
ATOM 704 C CA . PHE A 1 91 ? 9.477 -1.506 5.539 1.00 89.19 91 PHE A CA 1
ATOM 705 C C . PHE A 1 91 ? 9.846 -1.858 6.983 1.00 89.19 91 PHE A C 1
ATOM 707 O O . PHE A 1 91 ? 11.023 -1.827 7.355 1.00 89.19 91 PHE A O 1
ATOM 714 N N . ALA A 1 92 ? 8.851 -2.272 7.767 1.00 90.25 92 ALA A N 1
ATOM 715 C CA . ALA A 1 92 ? 8.970 -2.623 9.179 1.00 90.25 92 ALA A CA 1
ATOM 716 C C . ALA A 1 92 ? 8.777 -4.129 9.416 1.00 90.25 92 ALA A C 1
ATOM 718 O O . ALA A 1 92 ? 8.005 -4.799 8.733 1.00 90.25 92 ALA A O 1
ATOM 719 N N . THR A 1 93 ? 9.485 -4.691 10.397 1.00 90.25 93 THR A N 1
ATOM 720 C CA . THR A 1 93 ? 9.334 -6.114 10.758 1.00 90.25 93 THR A CA 1
ATOM 721 C C . THR A 1 93 ? 8.015 -6.366 11.489 1.00 90.25 93 THR A C 1
ATOM 723 O O . THR A 1 93 ? 7.340 -7.363 11.238 1.00 90.25 93 THR A O 1
ATOM 726 N N . GLU A 1 94 ? 7.629 -5.454 12.377 1.00 92.25 94 GLU A N 1
ATOM 727 C CA . GLU A 1 94 ? 6.387 -5.536 13.145 1.00 92.25 94 GLU A CA 1
ATOM 728 C C . GLU A 1 94 ? 5.215 -4.927 12.366 1.00 92.25 94 GLU A C 1
ATOM 730 O O . GLU A 1 94 ? 5.411 -4.061 11.518 1.00 92.25 94 GLU A O 1
ATOM 735 N N . CYS A 1 95 ? 3.996 -5.392 12.648 1.00 94.00 95 CYS A N 1
ATOM 736 C CA . CYS A 1 95 ? 2.770 -4.853 12.062 1.00 94.00 95 CYS A CA 1
ATOM 737 C C . CYS A 1 95 ? 1.981 -4.088 13.134 1.00 94.00 95 CYS A C 1
ATOM 739 O O . CYS A 1 95 ? 1.248 -4.677 13.934 1.00 94.00 95 CYS A O 1
ATOM 741 N N . GLY A 1 96 ? 2.165 -2.771 13.161 1.00 93.62 96 GLY A N 1
ATOM 742 C CA . GLY A 1 96 ? 1.455 -1.833 14.017 1.00 93.62 96 GLY A CA 1
ATOM 743 C C . GLY A 1 96 ? 0.422 -1.016 13.242 1.00 93.62 96 GLY A C 1
ATOM 744 O O . GLY A 1 96 ? -0.157 -1.460 12.254 1.00 93.62 96 GLY A O 1
ATOM 745 N N . VAL A 1 97 ? 0.139 0.195 13.729 1.00 94.06 97 VAL A N 1
ATOM 746 C CA . VAL A 1 97 ? -0.864 1.083 13.115 1.00 94.06 97 VAL A CA 1
ATOM 747 C C . VAL A 1 97 ? -0.387 1.686 11.789 1.00 94.06 97 VAL A C 1
ATOM 749 O O . VAL A 1 97 ? -1.209 1.983 10.926 1.00 94.06 97 VAL A O 1
ATOM 752 N N . ASN A 1 98 ? 0.926 1.851 11.615 1.00 95.56 98 ASN A N 1
ATOM 753 C CA . ASN A 1 98 ? 1.525 2.465 10.428 1.00 95.56 98 ASN A CA 1
ATOM 754 C C . ASN A 1 98 ? 1.603 1.491 9.245 1.00 95.56 98 ASN A C 1
ATOM 756 O O . ASN A 1 98 ? 1.669 1.918 8.095 1.00 95.56 98 ASN A O 1
ATOM 760 N N . GLU A 1 99 ? 1.539 0.191 9.526 1.00 96.50 99 GLU A N 1
ATOM 761 C CA . GLU A 1 99 ? 1.580 -0.890 8.542 1.00 96.50 99 GLU A CA 1
ATOM 762 C C . GLU A 1 99 ? 0.181 -1.374 8.136 1.00 96.50 99 GLU A C 1
ATOM 764 O O . GLU A 1 99 ? 0.043 -2.344 7.393 1.00 96.50 99 GLU A O 1
ATOM 769 N N . LYS A 1 100 ? -0.871 -0.719 8.642 1.00 96.38 100 LYS A N 1
ATOM 770 C CA . LYS A 1 100 ? -2.272 -1.088 8.426 1.00 96.38 100 LYS A CA 1
ATOM 771 C C . LYS A 1 100 ? -2.987 -0.059 7.561 1.00 96.38 100 LYS A C 1
ATOM 773 O O . LYS A 1 100 ? -3.282 1.060 7.984 1.00 96.38 100 LYS A O 1
ATOM 778 N N . PHE A 1 101 ? -3.355 -0.485 6.361 1.00 96.69 101 PHE A N 1
ATOM 779 C CA . PHE A 1 101 ? -3.964 0.345 5.328 1.00 96.69 101 PHE A CA 1
ATOM 780 C C . PHE A 1 101 ? -5.446 0.016 5.137 1.00 96.69 101 PHE A C 1
ATOM 782 O O . PHE A 1 101 ? -5.904 -1.080 5.454 1.00 96.69 101 PHE A O 1
ATOM 789 N N . GLU A 1 102 ? -6.209 0.964 4.604 1.00 95.31 102 GLU A N 1
ATOM 790 C CA . GLU A 1 102 ? -7.525 0.699 4.013 1.00 95.31 102 GLU A CA 1
ATOM 791 C C . GLU A 1 102 ? -7.347 0.592 2.492 1.00 95.31 102 GLU A C 1
ATOM 793 O O . GLU A 1 102 ? -6.869 1.538 1.865 1.00 95.31 102 GLU A O 1
ATOM 798 N N . LEU A 1 103 ? -7.714 -0.548 1.901 1.00 94.25 103 LEU A N 1
ATOM 799 C CA . LEU A 1 103 ? -7.777 -0.706 0.446 1.00 94.25 103 LEU A CA 1
ATOM 800 C C . LEU A 1 103 ? -9.190 -0.329 0.017 1.00 94.25 103 LEU A C 1
ATOM 802 O O . LEU A 1 103 ? -10.157 -0.989 0.392 1.00 94.25 103 LEU A O 1
ATOM 806 N N . ILE A 1 104 ? -9.303 0.766 -0.722 1.00 92.94 104 ILE A N 1
ATOM 807 C CA . ILE A 1 104 ? -10.580 1.301 -1.183 1.00 92.94 104 ILE A CA 1
ATOM 808 C C . ILE A 1 104 ? -10.685 0.982 -2.667 1.00 92.94 104 ILE A C 1
ATOM 810 O O . ILE A 1 104 ? -9.936 1.548 -3.459 1.00 92.94 104 ILE A O 1
ATOM 814 N N . GLN A 1 105 ? -11.596 0.086 -3.038 1.00 90.56 105 GLN A N 1
ATOM 815 C CA . GLN A 1 105 ? -11.942 -0.155 -4.437 1.00 90.56 105 GLN A CA 1
ATOM 816 C C . GLN A 1 105 ? -12.645 1.086 -5.002 1.00 90.56 105 GLN A C 1
ATOM 818 O O . GLN A 1 105 ? -13.553 1.627 -4.368 1.00 90.56 105 GLN A O 1
ATOM 823 N N . VAL A 1 106 ? -12.168 1.575 -6.147 1.00 84.50 106 VAL A N 1
ATOM 824 C CA . VAL A 1 106 ? -12.624 2.835 -6.759 1.00 84.50 106 VAL A CA 1
ATOM 825 C C . VAL A 1 106 ? -13.463 2.583 -8.009 1.00 84.50 106 VAL A C 1
ATOM 827 O O . VAL A 1 106 ? -14.456 3.274 -8.211 1.00 84.50 106 VAL A O 1
ATOM 830 N N . GLU A 1 107 ? -13.092 1.591 -8.815 1.00 74.50 107 GLU A N 1
ATOM 831 C CA . GLU A 1 107 ? -13.816 1.147 -10.010 1.00 74.50 107 GLU A CA 1
ATOM 832 C C . GLU A 1 107 ? -13.734 -0.385 -10.092 1.00 74.50 107 GLU A C 1
ATOM 834 O O . GLU A 1 107 ? -12.791 -0.982 -9.556 1.00 74.50 107 GLU A O 1
ATOM 839 N N . ASP A 1 108 ? -14.727 -0.998 -10.740 1.00 60.22 108 ASP A N 1
ATOM 840 C CA . ASP A 1 108 ? -14.729 -2.430 -11.058 1.00 60.22 108 ASP A CA 1
ATOM 841 C C . ASP A 1 108 ? -13.714 -2.754 -12.171 1.00 60.22 108 ASP A C 1
ATOM 843 O O . ASP A 1 108 ? -13.030 -1.853 -12.660 1.00 60.22 108 ASP A O 1
ATOM 847 N N . GLU A 1 109 ? -13.556 -4.047 -12.476 1.00 59.22 109 GLU A N 1
ATOM 848 C CA . GLU A 1 109 ? -12.491 -4.619 -13.314 1.00 59.22 109 GLU A CA 1
ATOM 849 C C . GLU A 1 109 ? -12.089 -3.751 -14.514 1.00 59.22 109 GLU A C 1
ATOM 851 O O . GLU A 1 109 ? -12.929 -3.271 -15.275 1.00 59.22 109 GLU A O 1
ATOM 856 N N . ASP A 1 110 ? -10.777 -3.584 -14.697 1.00 58.56 110 ASP A N 1
ATOM 857 C CA . ASP A 1 110 ? -10.232 -2.990 -15.913 1.00 58.56 110 ASP A CA 1
ATOM 858 C C . ASP A 1 110 ? -10.603 -3.892 -17.102 1.00 58.56 110 ASP A C 1
ATOM 860 O O . ASP A 1 110 ? -10.224 -5.070 -17.122 1.00 58.56 110 ASP A O 1
ATOM 864 N N . GLU A 1 111 ? -11.354 -3.345 -18.068 1.00 56.03 111 GLU A N 1
ATOM 865 C CA . GLU A 1 111 ? -11.941 -4.077 -19.206 1.00 56.03 111 GLU A CA 1
ATOM 866 C C . GLU A 1 111 ? -10.881 -4.823 -20.045 1.00 56.03 111 GLU A C 1
ATOM 868 O O . GLU A 1 111 ? -11.210 -5.774 -20.754 1.00 56.03 111 GLU A O 1
ATOM 873 N N . A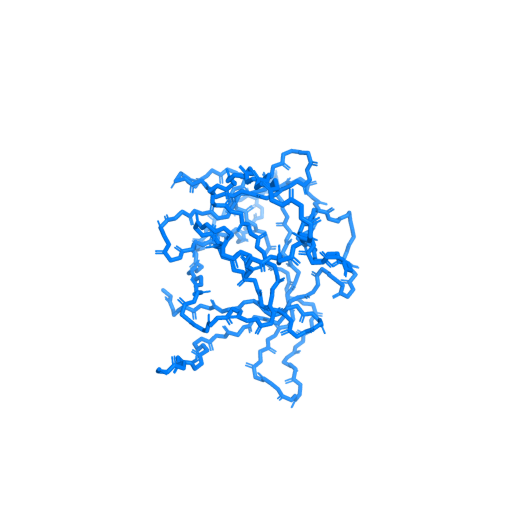SP A 1 112 ? -9.604 -4.448 -19.904 1.00 54.50 112 ASP A N 1
ATOM 874 C CA . ASP A 1 112 ? -8.467 -4.987 -20.652 1.00 54.50 112 ASP A CA 1
ATOM 875 C C . ASP A 1 112 ? -7.507 -5.888 -19.831 1.00 54.50 112 ASP A C 1
ATOM 877 O O . ASP A 1 112 ? -6.512 -6.365 -20.385 1.00 54.50 112 ASP A O 1
ATOM 881 N N . GLY A 1 113 ? -7.732 -6.126 -18.525 1.00 55.06 113 GLY A N 1
ATOM 882 C CA . GLY A 1 113 ? -6.637 -6.609 -17.658 1.00 55.06 113 GLY A CA 1
ATOM 883 C C . GLY A 1 113 ? -6.951 -7.392 -16.378 1.00 55.06 113 GLY A C 1
ATOM 884 O O . GLY A 1 113 ? -6.014 -7.665 -15.630 1.00 55.06 113 GLY A O 1
ATOM 885 N N . GLY A 1 114 ? -8.203 -7.775 -16.106 1.00 62.34 114 GLY A N 1
ATOM 886 C CA . GLY A 1 114 ? -8.538 -8.771 -15.067 1.00 62.34 114 GLY A CA 1
ATOM 887 C C . GLY A 1 114 ? -8.201 -8.392 -13.615 1.00 62.34 114 GLY A C 1
ATOM 888 O O . GLY A 1 114 ? -8.020 -9.274 -12.780 1.00 62.34 114 GLY A O 1
ATOM 889 N N . GLY A 1 115 ? -8.084 -7.100 -13.302 1.00 74.31 115 GLY A N 1
ATOM 890 C CA . GLY A 1 115 ? -7.841 -6.598 -11.946 1.00 74.31 115 GLY A CA 1
ATOM 891 C C . GLY A 1 115 ? -8.704 -5.380 -11.637 1.00 74.31 115 GLY A C 1
ATOM 892 O O . GLY A 1 115 ? -9.221 -4.735 -12.546 1.00 74.31 115 GLY A O 1
ATOM 893 N N . PHE A 1 116 ? -8.856 -5.035 -10.358 1.00 84.38 116 PHE A N 1
ATOM 894 C CA . PHE A 1 116 ? -9.668 -3.892 -9.921 1.00 84.38 116 PHE A CA 1
ATOM 895 C C . PHE A 1 116 ? -8.804 -2.725 -9.442 1.00 84.38 116 PHE A C 1
ATOM 897 O O . PHE A 1 116 ? -7.696 -2.903 -8.920 1.00 84.38 116 PHE A O 1
ATOM 904 N N . LYS A 1 117 ? -9.318 -1.501 -9.610 1.00 88.81 117 LYS A N 1
ATOM 905 C CA . LYS A 1 117 ? -8.603 -0.286 -9.206 1.00 88.81 117 LYS A CA 1
ATOM 906 C C . LYS A 1 117 ? -8.805 -0.020 -7.723 1.00 88.81 117 LYS A C 1
ATOM 908 O O . LYS A 1 117 ? -9.927 0.165 -7.251 1.00 88.81 117 LYS A O 1
ATOM 913 N N . VAL A 1 118 ? -7.700 0.082 -6.997 1.00 92.69 118 VAL A N 1
ATOM 914 C CA . VAL A 1 118 ? -7.659 0.379 -5.568 1.00 92.69 118 VAL A CA 1
ATOM 915 C C . VAL A 1 118 ? -6.895 1.665 -5.278 1.00 92.69 118 VAL A C 1
ATOM 917 O O . VAL A 1 118 ? -5.867 1.965 -5.887 1.00 92.69 118 VAL A O 1
ATOM 920 N N . ALA A 1 119 ? -7.369 2.403 -4.280 1.00 94.94 119 ALA A N 1
ATOM 921 C CA . ALA A 1 119 ? -6.593 3.406 -3.568 1.00 94.94 119 ALA A CA 1
ATOM 922 C C . ALA A 1 119 ? -6.128 2.822 -2.225 1.00 94.94 119 ALA A C 1
ATOM 924 O O . ALA A 1 119 ? -6.914 2.212 -1.498 1.00 94.94 119 ALA A O 1
ATOM 925 N N . ILE A 1 120 ? -4.857 3.030 -1.874 1.00 96.12 120 ILE A N 1
ATOM 926 C CA . ILE A 1 120 ? -4.268 2.527 -0.624 1.00 96.12 120 ILE A CA 1
ATOM 927 C C . ILE A 1 120 ? -4.191 3.682 0.369 1.00 96.12 120 ILE A C 1
ATOM 929 O O . ILE A 1 120 ? -3.345 4.569 0.236 1.00 96.12 120 ILE A O 1
ATOM 933 N N . LYS A 1 121 ? -5.085 3.688 1.355 1.00 96.19 121 LYS A N 1
ATOM 934 C CA . LYS A 1 121 ? -5.200 4.756 2.348 1.00 96.19 121 LYS A CA 1
ATOM 935 C C . LYS A 1 121 ? -4.432 4.419 3.627 1.00 96.19 121 LYS A C 1
ATOM 937 O O . LYS A 1 121 ? -4.580 3.337 4.189 1.00 96.19 121 LYS A O 1
ATOM 942 N N . THR A 1 122 ? -3.634 5.368 4.104 1.00 96.00 122 THR A N 1
ATOM 943 C CA . THR A 1 122 ? -2.795 5.257 5.305 1.00 96.00 122 THR A CA 1
ATOM 944 C C . THR A 1 122 ? -3.568 5.598 6.586 1.00 96.00 122 THR A C 1
ATOM 946 O O . THR A 1 122 ? -4.656 6.187 6.556 1.00 96.00 122 THR A O 1
ATOM 949 N N . CYS A 1 123 ? -2.968 5.302 7.742 1.00 93.38 123 CYS A N 1
ATOM 950 C CA . CYS A 1 123 ? -3.466 5.733 9.052 1.00 93.38 123 CYS A CA 1
ATOM 951 C C . CYS A 1 123 ? -3.463 7.268 9.239 1.00 93.38 123 CYS A C 1
ATOM 953 O O . CYS A 1 123 ? -4.205 7.780 10.078 1.00 93.38 123 CYS A O 1
ATOM 955 N N . TYR A 1 124 ? -2.706 8.010 8.421 1.00 94.31 124 TYR A N 1
ATOM 956 C CA . TYR A 1 124 ? -2.650 9.477 8.419 1.00 94.31 124 TYR A CA 1
ATOM 957 C C . TYR A 1 124 ? -3.723 10.130 7.535 1.00 94.31 124 TYR A C 1
ATOM 959 O O . TYR A 1 124 ? -3.669 11.332 7.281 1.00 94.31 124 TYR A O 1
ATOM 967 N N . ASN A 1 125 ? -4.712 9.357 7.066 1.00 93.12 125 ASN A N 1
ATOM 968 C CA . ASN A 1 125 ? -5.780 9.829 6.180 1.00 93.12 125 ASN A CA 1
ATOM 969 C C . ASN A 1 125 ? -5.248 10.418 4.855 1.00 93.12 125 ASN A C 1
ATOM 971 O O . ASN A 1 125 ? -5.842 11.329 4.281 1.00 93.12 125 ASN A O 1
ATOM 975 N N . SER A 1 126 ? -4.130 9.869 4.382 1.00 95.62 126 SER A N 1
ATOM 976 C CA . SER A 1 126 ? -3.503 10.137 3.088 1.00 95.62 126 SER A CA 1
ATOM 977 C C . SER A 1 126 ? -3.489 8.857 2.243 1.00 95.62 126 SER A C 1
ATOM 979 O O . SER A 1 126 ? -3.877 7.790 2.718 1.00 95.62 126 SER A O 1
ATOM 981 N N . TYR A 1 127 ? -3.047 8.945 0.992 1.00 95.62 127 TYR A N 1
ATOM 982 C CA . TYR A 1 127 ? -3.029 7.840 0.036 1.00 95.62 127 TYR A CA 1
ATOM 983 C C . TYR A 1 127 ? -1.621 7.595 -0.491 1.00 95.62 127 TYR A C 1
ATOM 985 O O . TYR A 1 127 ? -0.881 8.546 -0.740 1.00 95.62 127 TYR A O 1
ATOM 993 N N . LEU A 1 128 ? -1.256 6.334 -0.704 1.00 94.88 128 LEU A N 1
ATOM 994 C CA . LEU A 1 128 ? -0.035 5.988 -1.425 1.00 94.88 128 LEU A CA 1
ATOM 995 C C . LEU A 1 128 ? -0.137 6.508 -2.860 1.00 94.88 128 LEU A C 1
ATOM 997 O O . LEU A 1 128 ? -1.143 6.297 -3.531 1.00 94.88 128 LEU A O 1
ATOM 1001 N N . SER A 1 129 ? 0.889 7.213 -3.330 1.00 91.62 129 SER A N 1
ATOM 1002 C CA . SER A 1 129 ? 0.918 7.767 -4.678 1.00 91.62 129 SER A CA 1
ATOM 1003 C C . SER A 1 129 ? 2.305 7.682 -5.298 1.00 91.62 129 SER A C 1
ATOM 1005 O O . SER A 1 129 ? 3.313 7.937 -4.638 1.00 91.62 129 SER A O 1
ATOM 1007 N N . VAL A 1 130 ? 2.349 7.379 -6.595 1.00 87.06 130 VAL A N 1
ATOM 1008 C CA . VAL A 1 130 ? 3.565 7.416 -7.409 1.00 87.06 130 VAL A CA 1
ATOM 1009 C C . VAL A 1 130 ? 3.666 8.784 -8.076 1.00 87.06 130 VAL A C 1
ATOM 1011 O O . VAL A 1 130 ? 2.839 9.156 -8.896 1.00 87.06 130 VAL A O 1
ATOM 1014 N N . GLY A 1 131 ? 4.680 9.573 -7.740 1.00 79.94 131 GLY A N 1
ATOM 1015 C CA . GLY A 1 131 ? 4.952 10.837 -8.419 1.00 79.94 131 GLY A CA 1
ATOM 1016 C C . GLY A 1 131 ? 5.485 10.642 -9.844 1.00 79.94 131 GLY A C 1
ATOM 1017 O O . GLY A 1 131 ? 6.002 9.587 -10.202 1.00 79.94 131 GLY A O 1
ATOM 1018 N N . ARG A 1 132 ? 5.463 11.712 -10.653 1.00 74.75 132 ARG A N 1
ATOM 1019 C CA . ARG A 1 132 ? 6.015 11.721 -12.030 1.00 74.75 132 ARG A CA 1
ATOM 1020 C C . ARG A 1 132 ? 7.490 11.307 -12.122 1.00 74.75 132 ARG A C 1
ATOM 1022 O O . ARG A 1 132 ? 7.941 10.874 -13.170 1.00 74.75 132 ARG A O 1
ATOM 1029 N N . ASN A 1 133 ? 8.244 11.468 -11.039 1.00 75.00 133 ASN A N 1
ATOM 1030 C CA . ASN A 1 133 ? 9.651 11.087 -10.922 1.00 75.00 133 ASN A CA 1
ATOM 1031 C C . ASN A 1 133 ? 9.844 9.690 -10.308 1.00 75.00 133 ASN A C 1
ATOM 1033 O O . ASN A 1 133 ? 10.922 9.414 -9.788 1.00 75.00 133 ASN A O 1
ATOM 1037 N N . LEU A 1 134 ? 8.800 8.854 -10.313 1.00 75.50 134 LEU A N 1
ATOM 1038 C CA . LEU A 1 134 ? 8.776 7.509 -9.725 1.00 75.50 134 LEU A CA 1
ATOM 1039 C C . LEU A 1 134 ? 8.964 7.473 -8.206 1.00 75.50 134 LEU A C 1
ATOM 1041 O O . LEU A 1 134 ? 9.053 6.396 -7.621 1.00 75.50 134 LEU A O 1
ATOM 1045 N N . LYS A 1 135 ? 8.998 8.638 -7.549 1.00 80.88 135 LYS A N 1
ATOM 1046 C CA . LYS A 1 135 ? 9.050 8.699 -6.093 1.00 80.88 135 LYS A CA 1
ATOM 1047 C C . LYS A 1 135 ? 7.687 8.381 -5.524 1.00 80.88 135 LYS A C 1
ATOM 1049 O O . LYS A 1 135 ? 6.696 9.007 -5.903 1.00 80.88 135 LYS A O 1
ATOM 1054 N N . ILE A 1 136 ? 7.668 7.458 -4.580 1.00 86.56 136 ILE A N 1
ATOM 1055 C CA . ILE A 1 136 ? 6.470 7.157 -3.819 1.00 86.56 136 ILE A CA 1
ATOM 1056 C C . ILE A 1 136 ? 6.361 8.146 -2.672 1.00 86.56 136 ILE A C 1
ATOM 1058 O O . ILE A 1 136 ? 7.358 8.516 -2.058 1.00 86.56 136 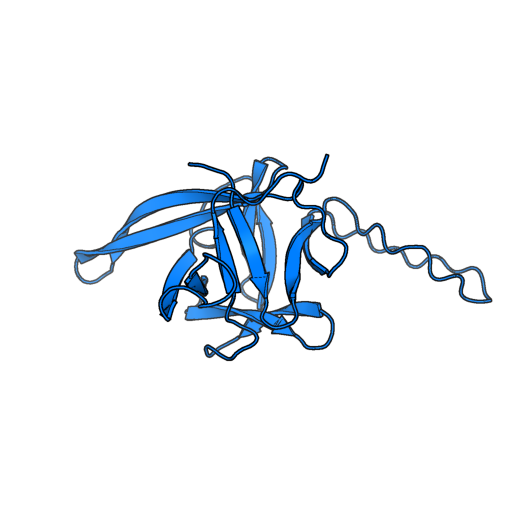ILE A O 1
ATOM 1062 N N . LYS A 1 137 ? 5.143 8.616 -2.436 1.00 90.50 137 LYS A N 1
ATOM 1063 C CA . LYS A 1 137 ? 4.824 9.581 -1.393 1.00 90.50 137 LYS A CA 1
ATOM 1064 C C . LYS A 1 137 ? 3.378 9.438 -0.967 1.00 90.50 137 LYS A C 1
ATOM 1066 O O . LYS A 1 137 ? 2.560 8.848 -1.674 1.00 90.50 137 LYS A O 1
ATOM 1071 N N . GLN A 1 138 ? 3.049 10.048 0.156 1.00 92.81 138 GLN A N 1
ATOM 1072 C CA . GLN A 1 138 ? 1.671 10.230 0.574 1.00 92.81 138 GLN A CA 1
ATOM 1073 C C . GLN A 1 138 ? 1.032 11.417 -0.161 1.00 92.81 138 GLN A C 1
ATOM 1075 O O . GLN A 1 138 ? 1.626 12.490 -0.298 1.00 92.81 138 GLN A O 1
ATOM 1080 N N . ALA A 1 139 ? -0.192 11.227 -0.644 1.00 92.31 139 ALA A N 1
ATOM 1081 C CA . ALA A 1 139 ? -1.024 12.241 -1.276 1.00 92.31 139 ALA A CA 1
ATOM 1082 C C . ALA A 1 139 ? -2.283 12.498 -0.428 1.00 92.31 139 ALA A C 1
ATOM 1084 O O . ALA A 1 139 ? -2.874 11.551 0.084 1.00 92.31 139 ALA A O 1
ATOM 1085 N N . PRO A 1 140 ? -2.737 13.753 -0.272 1.00 92.94 140 PRO A N 1
ATOM 1086 C CA . PRO A 1 140 ? -3.915 14.065 0.544 1.00 92.94 140 PRO A CA 1
ATOM 1087 C C . PRO A 1 140 ? -5.238 13.637 -0.110 1.00 92.94 140 PRO A C 1
ATOM 1089 O O . PRO A 1 140 ? -6.256 13.522 0.566 1.00 92.94 140 PRO A O 1
ATOM 1092 N N . THR A 1 141 ? -5.241 13.416 -1.424 1.00 91.44 141 THR A N 1
ATOM 1093 C CA . THR A 1 141 ? -6.426 13.065 -2.209 1.00 91.44 141 THR A CA 1
ATOM 1094 C C . THR A 1 141 ? -6.111 11.951 -3.197 1.00 91.44 141 THR A C 1
ATOM 1096 O O . THR A 1 141 ? -4.967 11.790 -3.635 1.00 91.44 141 THR A O 1
ATOM 1099 N N . VAL A 1 142 ? -7.143 11.193 -3.568 1.00 89.62 142 VAL A N 1
ATOM 1100 C CA . VAL A 1 142 ? -7.044 10.204 -4.641 1.00 89.62 142 VAL A CA 1
ATOM 1101 C C . VAL A 1 142 ? -6.964 10.947 -5.973 1.00 89.62 142 VAL A C 1
ATOM 1103 O O . VAL A 1 142 ? -7.841 11.732 -6.323 1.00 89.62 142 VAL A O 1
ATOM 1106 N N . THR A 1 143 ? -5.880 10.713 -6.704 1.00 86.56 143 THR A N 1
ATOM 1107 C CA . THR A 1 143 ? -5.684 11.145 -8.095 1.00 86.56 143 THR A CA 1
ATOM 1108 C C . THR A 1 143 ? -5.336 9.909 -8.921 1.00 86.56 143 THR A C 1
ATOM 1110 O O . THR A 1 143 ? -5.055 8.867 -8.335 1.00 86.56 143 THR A O 1
ATOM 1113 N N . GLY A 1 144 ? -5.260 10.000 -10.253 1.00 86.12 144 GLY A N 1
ATOM 1114 C CA . GLY A 1 144 ? -4.825 8.858 -11.080 1.00 86.12 144 GLY A CA 1
ATOM 1115 C C . GLY A 1 144 ? -3.465 8.267 -10.667 1.00 86.12 144 GLY A C 1
ATOM 1116 O O . GLY A 1 144 ? -3.223 7.080 -10.823 1.00 86.12 144 GLY A O 1
ATOM 1117 N N . TRP A 1 145 ? -2.601 9.073 -10.044 1.00 87.31 145 TRP A N 1
ATOM 1118 C CA . TRP A 1 145 ? -1.303 8.653 -9.504 1.00 87.31 145 TRP A CA 1
ATOM 1119 C C . TRP A 1 145 ? -1.374 7.963 -8.133 1.00 87.31 145 TRP A C 1
ATOM 1121 O O . TRP A 1 145 ? -0.340 7.561 -7.603 1.00 87.31 145 TRP A O 1
ATOM 1131 N N . ALA A 1 146 ? -2.552 7.902 -7.519 1.00 91.00 146 ALA A N 1
ATOM 1132 C CA . ALA A 1 146 ? -2.841 7.208 -6.263 1.00 91.00 146 ALA A CA 1
ATOM 1133 C C . ALA A 1 146 ? -3.806 6.025 -6.474 1.00 91.00 146 ALA A C 1
ATOM 1135 O O . ALA A 1 146 ? -4.351 5.492 -5.507 1.00 91.00 146 ALA A O 1
ATOM 1136 N N . LEU A 1 147 ? -4.032 5.656 -7.739 1.00 91.31 147 LEU A N 1
ATOM 1137 C CA . LEU A 1 147 ? -4.793 4.485 -8.145 1.00 91.31 147 LEU A CA 1
ATOM 1138 C C . LEU A 1 147 ? -3.832 3.405 -8.631 1.00 91.31 147 LEU A C 1
ATOM 1140 O O . LEU A 1 147 ? -2.905 3.678 -9.401 1.00 91.31 147 LEU A O 1
ATOM 1144 N N . PHE A 1 148 ? -4.089 2.185 -8.179 1.00 90.31 148 PHE A N 1
ATOM 1145 C CA . PHE A 1 148 ? -3.338 0.995 -8.543 1.00 90.31 148 PHE A CA 1
ATOM 1146 C C . PHE A 1 148 ? -4.302 -0.077 -9.012 1.00 90.31 148 PHE A C 1
ATOM 1148 O O . PHE A 1 148 ? -5.347 -0.266 -8.403 1.00 90.31 148 PHE A O 1
ATOM 1155 N N . ILE A 1 149 ? -3.936 -0.801 -10.056 1.00 89.38 149 ILE A N 1
ATOM 1156 C CA . ILE A 1 149 ? -4.581 -2.058 -10.406 1.00 89.38 149 ILE A CA 1
ATOM 1157 C C . ILE A 1 149 ? -4.007 -3.112 -9.460 1.00 89.38 149 ILE A C 1
ATOM 1159 O O . ILE A 1 149 ? -2.782 -3.290 -9.402 1.00 89.38 149 ILE A O 1
ATOM 1163 N N . LEU A 1 150 ? -4.876 -3.760 -8.684 1.00 89.00 150 LEU A N 1
ATOM 1164 C CA . LEU A 1 150 ? -4.508 -4.943 -7.917 1.00 89.00 150 LEU A CA 1
ATOM 1165 C C . LEU A 1 150 ? -4.605 -6.157 -8.839 1.00 89.00 150 LEU A C 1
ATOM 1167 O O . LEU A 1 150 ? -5.687 -6.496 -9.311 1.00 89.00 150 LEU A O 1
ATOM 1171 N N . LEU A 1 151 ? -3.465 -6.792 -9.086 1.00 85.81 151 LEU A N 1
ATOM 1172 C CA . LEU A 1 151 ? -3.373 -8.026 -9.855 1.00 85.81 151 LEU A CA 1
ATOM 1173 C C . LEU A 1 151 ? -3.300 -9.194 -8.873 1.00 85.81 151 LEU A C 1
ATOM 1175 O O . LEU A 1 151 ? -2.327 -9.308 -8.117 1.00 85.81 151 LEU A O 1
ATOM 1179 N N . GLU A 1 152 ? -4.330 -10.034 -8.871 1.00 82.94 152 GLU A N 1
ATOM 1180 C CA . GLU A 1 152 ? -4.362 -11.272 -8.094 1.00 82.94 152 GLU A CA 1
ATOM 1181 C C . GLU A 1 152 ? -3.673 -12.400 -8.868 1.00 82.94 152 GLU A C 1
ATOM 1183 O O . GLU A 1 152 ? -3.878 -12.537 -10.069 1.00 82.94 152 GLU A O 1
ATOM 1188 N N . ASP A 1 153 ? -2.835 -13.179 -8.177 1.00 74.88 153 ASP A N 1
ATOM 1189 C CA . ASP A 1 153 ? -2.051 -14.285 -8.752 1.00 74.88 153 ASP A CA 1
ATOM 1190 C C . ASP A 1 153 ? -1.370 -13.937 -10.093 1.00 74.88 153 ASP A C 1
ATOM 1192 O O . ASP A 1 153 ? -1.570 -14.607 -11.110 1.00 74.88 153 ASP A O 1
ATOM 1196 N N . PRO A 1 154 ? -0.582 -12.846 -10.132 1.00 70.31 154 PRO A N 1
ATOM 1197 C CA . PRO A 1 154 ? 0.014 -12.403 -11.376 1.00 70.31 154 PRO A CA 1
ATOM 1198 C C . PRO A 1 154 ? 0.972 -13.472 -11.930 1.00 70.31 154 PRO A C 1
ATOM 1200 O O . PRO A 1 154 ? 1.682 -14.126 -11.153 1.00 70.31 154 PRO A O 1
ATOM 1203 N N . PRO A 1 155 ? 1.041 -13.631 -13.266 1.00 63.78 155 PRO A N 1
ATOM 1204 C CA . PRO A 1 155 ? 1.869 -14.651 -13.890 1.00 63.78 155 PRO A CA 1
ATOM 1205 C C . PRO A 1 155 ? 3.324 -14.484 -13.454 1.00 63.78 155 PRO A C 1
ATOM 1207 O O . PRO A 1 155 ? 3.912 -13.407 -13.572 1.00 63.78 155 PRO A O 1
ATOM 1210 N N . ARG A 1 156 ? 3.909 -15.562 -12.930 1.00 57.09 156 ARG A N 1
ATOM 1211 C CA . ARG A 1 156 ? 5.339 -15.609 -12.629 1.00 57.09 156 ARG A CA 1
ATOM 1212 C C . ARG A 1 156 ? 6.070 -15.726 -13.962 1.00 57.09 156 ARG A C 1
ATOM 1214 O O . ARG A 1 156 ? 5.896 -16.714 -14.663 1.00 57.09 156 ARG A O 1
ATOM 1221 N N . GLU A 1 157 ? 6.823 -14.698 -14.338 1.00 53.53 157 GLU A N 1
ATOM 1222 C CA . GLU A 1 157 ? 7.780 -14.826 -15.438 1.00 53.53 157 GLU A CA 1
ATOM 1223 C C . GLU A 1 157 ? 8.974 -15.641 -14.922 1.00 53.53 157 GLU A C 1
ATOM 1225 O O . GLU A 1 157 ? 9.647 -15.204 -13.982 1.00 53.53 157 GLU A O 1
ATOM 1230 N N . ASP A 1 158 ? 9.153 -16.837 -15.491 1.00 45.59 158 ASP A N 1
ATOM 1231 C CA . ASP A 1 158 ? 10.261 -17.768 -15.224 1.00 45.59 158 ASP A CA 1
ATOM 1232 C C . ASP A 1 158 ? 11.638 -17.192 -15.619 1.00 45.59 158 ASP A C 1
ATOM 1234 O O . ASP A 1 158 ? 11.735 -16.475 -16.646 1.00 45.59 158 ASP A O 1
#

pLDDT: mean 77.94, std 18.62, range [32.62, 96.69]

Sequence (158 aa):
MPPVAFQGHNGFKLSAATELEVPPRIGNGGQQLGRTHQGTLLASPWVKFTELFTLDHYNEKDKKGRNIVRTAIKAHNGKHLSAEPYGDFSFATECGVNEKFELIQVEDEDEDGGGFKVAIKTCYNSYLSVGRNLKIKQAPTVTGWALFILLEDPPRED

Foldseek 3Di:
DFWKWWAAPVRWTKAFDQWPPPVDPPDPPDDDPDDTDGGFIWTGNPDAPVFTWDWDWDFDADPVRDTAIWIWTATPVCWTWFQDPVWGIGTHNDDDQRRTWHWDFDDPDDPPAGFTKTWTAGSVCWTWFQDPVRGTTTHNDDDSRRIITMGGNPDHDD